Protein AF-A0A960KHI8-F1 (afdb_monomer_lite)

Radius of gyration: 26.69 Å; chains: 1; bounding box: 52×34×98 Å

Structure (mmCIF, N/CA/C/O backbone):
data_AF-A0A960KHI8-F1
#
_entry.id   AF-A0A960KHI8-F1
#
loop_
_atom_site.group_PDB
_atom_site.id
_atom_site.type_symbol
_atom_site.label_atom_id
_atom_site.label_alt_id
_atom_site.label_comp_id
_atom_site.label_asym_id
_atom_site.label_entity_id
_atom_site.label_seq_id
_atom_site.pdbx_PDB_ins_code
_atom_site.Cartn_x
_atom_site.Cartn_y
_atom_site.Cartn_z
_atom_site.occupancy
_atom_site.B_iso_or_equiv
_atom_site.auth_seq_id
_atom_site.auth_comp_id
_atom_site.auth_asym_id
_atom_site.auth_atom_id
_atom_site.pdbx_PDB_model_num
ATOM 1 N N . MET A 1 1 ? -11.309 -10.510 69.071 1.00 55.81 1 MET A N 1
ATOM 2 C CA . MET A 1 1 ? -11.684 -10.832 67.679 1.00 55.81 1 MET A CA 1
ATOM 3 C C . MET A 1 1 ? -10.455 -10.570 66.827 1.00 55.81 1 MET A C 1
ATOM 5 O O . MET A 1 1 ? -10.083 -9.417 66.683 1.00 55.81 1 MET A O 1
ATOM 9 N N . SER A 1 2 ? -9.741 -11.617 66.411 1.00 63.81 2 SER A N 1
ATOM 10 C CA . SER A 1 2 ? -8.528 -11.491 65.595 1.00 63.81 2 SER A CA 1
ATOM 11 C C . SER A 1 2 ? -8.919 -11.299 64.133 1.00 63.81 2 SER A C 1
ATOM 13 O O . SER A 1 2 ? -9.555 -12.171 63.542 1.00 63.81 2 SER A O 1
ATOM 15 N N . GLU A 1 3 ? -8.567 -10.147 63.580 1.00 63.81 3 GLU A N 1
ATOM 16 C CA . GLU A 1 3 ? -8.754 -9.793 62.176 1.00 63.81 3 GLU A CA 1
ATOM 17 C C . GLU A 1 3 ? -7.937 -10.761 61.302 1.00 63.81 3 GLU A C 1
ATOM 19 O O . GLU A 1 3 ? -6.723 -10.900 61.465 1.00 63.81 3 GLU A O 1
ATOM 24 N N . ASN A 1 4 ? -8.611 -11.524 60.439 1.00 71.06 4 ASN A N 1
ATOM 25 C CA . ASN A 1 4 ? -7.978 -12.576 59.647 1.00 71.06 4 ASN A CA 1
ATOM 26 C C . ASN A 1 4 ? -7.216 -11.958 58.459 1.00 71.06 4 ASN A C 1
ATOM 28 O O . ASN A 1 4 ? -7.787 -11.728 57.390 1.00 71.06 4 ASN A O 1
ATOM 32 N N . TYR A 1 5 ? -5.923 -11.690 58.669 1.00 66.44 5 TYR A N 1
ATOM 33 C CA . TYR A 1 5 ? -4.997 -11.039 57.725 1.00 66.44 5 TYR A CA 1
ATOM 34 C C . TYR A 1 5 ? -4.786 -11.810 56.405 1.00 66.44 5 TYR A C 1
ATOM 36 O O . TYR A 1 5 ? -4.273 -11.257 55.439 1.00 66.44 5 TYR A O 1
ATOM 44 N N . TYR A 1 6 ? -5.201 -13.080 56.344 1.00 70.69 6 TYR A N 1
ATOM 45 C CA . TYR A 1 6 ? -5.096 -13.935 55.155 1.00 70.69 6 TYR A CA 1
ATOM 46 C C . TYR A 1 6 ? -6.385 -14.026 54.334 1.00 70.69 6 TYR A C 1
ATOM 48 O O . TYR A 1 6 ? -6.498 -14.885 53.460 1.00 70.69 6 TYR A O 1
ATOM 56 N N . SER A 1 7 ? -7.368 -13.159 54.587 1.00 67.38 7 SER A N 1
ATOM 57 C CA . SER A 1 7 ? -8.543 -13.076 53.718 1.00 67.38 7 SER A CA 1
ATOM 58 C C . SER A 1 7 ? -8.070 -12.673 52.313 1.00 67.38 7 SER A C 1
ATOM 60 O O . SER A 1 7 ? -7.488 -11.592 52.182 1.00 67.38 7 SER A O 1
ATOM 62 N N . PRO A 1 8 ? -8.252 -13.509 51.267 1.00 71.44 8 PRO A N 1
ATOM 63 C CA . PRO A 1 8 ? -7.858 -13.125 49.920 1.00 71.44 8 PRO A CA 1
ATOM 64 C C . PRO A 1 8 ? -8.534 -11.793 49.584 1.00 71.44 8 PRO A C 1
ATOM 66 O O . PRO A 1 8 ? -9.701 -11.616 49.954 1.00 71.44 8 PRO A O 1
ATOM 69 N N . PRO A 1 9 ? -7.823 -10.840 48.947 1.00 70.31 9 PRO A N 1
ATOM 70 C CA . PRO A 1 9 ? -8.406 -9.550 48.611 1.00 7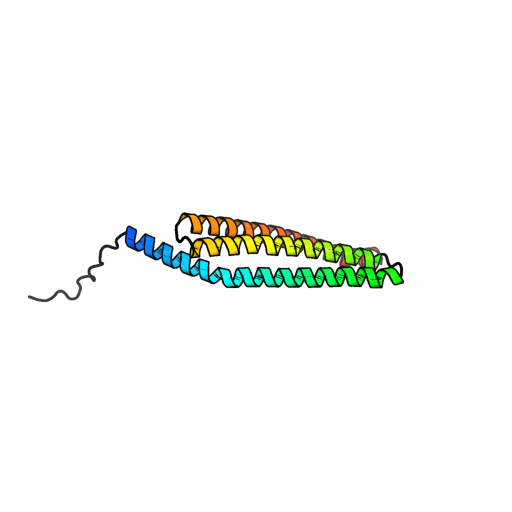0.31 9 PRO A CA 1
ATOM 71 C C . PRO A 1 9 ? -9.713 -9.823 47.880 1.00 70.31 9 PRO A C 1
ATOM 73 O O . PRO A 1 9 ? -9.709 -10.562 46.895 1.00 70.31 9 PRO A O 1
ATOM 76 N N . ALA A 1 10 ? -10.823 -9.301 48.410 1.00 67.00 10 ALA A N 1
ATOM 77 C CA . ALA A 1 10 ? -12.141 -9.493 47.828 1.00 67.00 10 ALA A CA 1
ATOM 78 C C . ALA A 1 10 ? -12.079 -9.006 46.377 1.00 67.00 10 ALA A C 1
ATOM 80 O O . ALA A 1 10 ? -12.073 -7.800 46.112 1.00 67.00 10 ALA A O 1
ATOM 81 N N . SER A 1 11 ? -11.941 -9.941 45.436 1.00 69.75 11 SER A N 1
ATOM 82 C CA . SER A 1 11 ? -11.906 -9.619 44.024 1.00 69.75 11 SER A CA 1
ATOM 83 C C . SER A 1 11 ? -13.286 -9.079 43.698 1.00 69.75 11 SER A C 1
ATOM 85 O O . SER A 1 11 ? -14.294 -9.777 43.805 1.00 69.75 11 SER A O 1
ATOM 87 N N . LYS A 1 12 ? -13.352 -7.783 43.378 1.00 68.31 12 LYS A N 1
ATOM 88 C CA . LYS A 1 12 ? -14.589 -7.196 42.872 1.00 68.31 12 LYS A CA 1
ATOM 89 C C . LYS A 1 12 ? -15.022 -8.055 41.679 1.00 68.31 12 LYS A C 1
ATOM 91 O O . LYS A 1 12 ? -14.184 -8.276 40.799 1.00 68.31 12 LYS A O 1
ATOM 96 N N . PRO A 1 13 ? -16.263 -8.569 41.644 1.00 69.38 13 PRO A N 1
ATOM 97 C CA . PRO A 1 13 ? -16.743 -9.292 40.479 1.00 69.38 13 PRO A CA 1
ATOM 98 C C . PRO A 1 13 ? -16.609 -8.357 39.278 1.00 69.38 13 PRO A C 1
ATOM 100 O O . PRO A 1 13 ? -17.215 -7.287 39.241 1.00 69.38 13 PRO A O 1
ATOM 103 N N . VAL A 1 14 ? -15.735 -8.720 38.341 1.00 72.50 14 VAL A N 1
ATOM 104 C CA . VAL A 1 14 ? -15.526 -7.953 37.115 1.00 72.50 14 VAL A CA 1
ATOM 105 C C . VAL A 1 14 ? -16.813 -8.058 36.317 1.00 72.50 14 VAL A C 1
ATOM 107 O O . VAL A 1 14 ? -17.203 -9.159 35.929 1.00 72.50 14 VAL A O 1
ATOM 110 N N . ASN A 1 15 ? -17.480 -6.930 36.081 1.00 80.94 15 ASN A N 1
ATOM 111 C CA . ASN A 1 15 ? -18.625 -6.905 35.190 1.00 80.94 15 ASN A CA 1
ATOM 112 C C . ASN A 1 15 ? -18.129 -7.229 33.764 1.00 80.94 15 ASN A C 1
ATOM 114 O O . ASN A 1 15 ? -17.335 -6.457 33.212 1.00 80.94 15 ASN A O 1
ATOM 118 N N . PRO A 1 16 ? -18.570 -8.341 33.141 1.00 77.81 16 PRO A N 1
ATOM 119 C CA . PRO A 1 16 ? -18.108 -8.735 31.809 1.00 77.81 16 PRO A CA 1
ATOM 120 C C . PRO A 1 16 ? -18.337 -7.652 30.746 1.00 77.81 16 PRO A C 1
ATOM 122 O O . PRO A 1 16 ? -17.561 -7.535 29.799 1.00 77.81 16 PRO A O 1
ATOM 125 N N . GLN A 1 17 ? -19.381 -6.837 30.915 1.00 80.56 17 GLN A N 1
ATOM 126 C CA . GLN A 1 17 ? -19.731 -5.762 29.988 1.00 80.56 17 GLN A CA 1
ATOM 127 C C . GLN A 1 17 ? -18.738 -4.598 30.087 1.00 80.56 17 GLN A C 1
ATOM 129 O O . GLN A 1 17 ? -18.230 -4.142 29.062 1.00 80.56 17 GLN A O 1
ATOM 134 N N . GLU A 1 18 ? -18.380 -4.174 31.301 1.00 78.25 18 GLU A N 1
ATOM 135 C CA . GLU A 1 18 ? -17.381 -3.118 31.520 1.00 78.25 18 GLU A CA 1
ATOM 136 C C . GLU A 1 18 ? -16.002 -3.541 31.007 1.00 78.25 18 GLU A C 1
ATOM 138 O O . GLU A 1 18 ? -15.337 -2.775 30.308 1.00 78.25 18 GLU A O 1
ATOM 143 N N . PHE A 1 19 ? -15.615 -4.795 31.264 1.00 80.31 19 PHE A N 1
ATOM 144 C CA . PHE A 1 19 ? -14.376 -5.365 30.738 1.00 80.31 19 PHE A CA 1
ATOM 145 C C . PHE A 1 19 ? -14.355 -5.368 29.203 1.00 80.31 19 PHE A C 1
ATOM 147 O O . PHE A 1 19 ? -13.364 -4.961 28.594 1.00 80.31 19 PHE A O 1
ATOM 154 N N . SER A 1 20 ? -15.460 -5.771 28.564 1.00 83.31 20 SER A N 1
ATOM 155 C CA . SER A 1 20 ? -15.562 -5.796 27.101 1.00 83.31 20 SER A CA 1
ATOM 156 C C . SER A 1 20 ? -15.457 -4.401 26.478 1.00 83.31 20 SER A C 1
ATOM 158 O O . SER A 1 20 ? -14.758 -4.224 25.480 1.00 83.31 20 SER A O 1
ATOM 160 N N . GLN A 1 21 ? -16.070 -3.389 27.097 1.00 84.69 21 GLN A N 1
ATOM 161 C CA . GLN A 1 21 ? -16.023 -2.017 26.603 1.00 84.69 21 GLN A CA 1
ATOM 162 C C . GLN A 1 21 ? -14.632 -1.401 26.784 1.00 84.69 21 GLN A C 1
ATOM 164 O O . GLN A 1 21 ? -14.129 -0.724 25.886 1.00 84.69 21 GLN A O 1
ATOM 169 N N . GLN A 1 22 ? -13.981 -1.666 27.919 1.00 87.38 22 GLN A N 1
ATOM 170 C CA . GLN A 1 22 ? -12.613 -1.223 28.161 1.00 87.38 22 GLN A CA 1
ATOM 171 C C . GLN A 1 22 ? -11.643 -1.854 27.154 1.00 87.38 22 GLN A C 1
ATOM 173 O O . GLN A 1 22 ? -10.846 -1.136 26.553 1.00 87.38 22 GLN A O 1
ATOM 178 N N . ALA A 1 23 ? -11.760 -3.162 26.900 1.00 86.88 23 ALA A N 1
ATOM 179 C CA . ALA A 1 23 ? -10.952 -3.855 25.900 1.00 86.88 23 ALA A CA 1
ATOM 180 C C . ALA A 1 23 ? -11.152 -3.275 24.489 1.00 86.88 23 ALA A C 1
ATOM 182 O O . ALA A 1 23 ? -10.172 -3.019 23.790 1.00 86.88 23 ALA A O 1
ATOM 183 N N . LEU A 1 24 ? -12.401 -3.003 24.089 1.00 88.38 24 LEU A N 1
ATOM 184 C CA . LEU A 1 24 ? -12.714 -2.365 22.805 1.00 88.38 24 LEU A CA 1
ATOM 185 C C . LEU A 1 24 ? -12.072 -0.980 22.681 1.00 88.38 24 LEU A C 1
ATOM 187 O O . LEU A 1 24 ? -11.473 -0.676 21.650 1.00 88.38 24 LEU A O 1
ATOM 191 N N . ASN A 1 25 ? -12.143 -0.163 23.732 1.00 88.88 25 ASN A N 1
ATOM 192 C CA . ASN A 1 25 ? -11.546 1.171 23.744 1.00 88.88 25 ASN A CA 1
ATOM 193 C C . ASN A 1 25 ? -10.013 1.108 23.649 1.00 88.88 25 ASN A C 1
ATOM 195 O O . ASN A 1 25 ? -9.408 1.878 22.905 1.00 88.88 25 ASN A O 1
ATOM 199 N N . THR A 1 26 ? -9.378 0.167 24.353 1.00 91.44 26 THR A N 1
ATOM 200 C CA . THR A 1 26 ? -7.926 -0.050 24.273 1.00 91.44 26 THR A CA 1
ATOM 201 C C . THR A 1 26 ? -7.503 -0.517 22.880 1.00 91.44 26 THR A C 1
ATOM 203 O O . THR A 1 26 ? -6.543 0.009 22.317 1.00 91.44 26 THR A O 1
ATOM 206 N N . MET A 1 27 ? -8.232 -1.465 22.283 1.00 91.19 27 MET A N 1
ATOM 207 C CA . MET A 1 27 ? -7.973 -1.917 20.913 1.00 91.19 27 MET A CA 1
ATOM 208 C C . MET A 1 27 ? -8.133 -0.775 19.908 1.00 91.19 27 MET A C 1
ATOM 210 O O . MET A 1 27 ? -7.277 -0.604 19.039 1.00 91.19 27 MET A O 1
ATOM 214 N N . ALA A 1 28 ? -9.188 0.031 20.049 1.00 92.12 28 ALA A N 1
ATOM 215 C CA . ALA A 1 28 ? -9.405 1.202 19.213 1.00 92.12 28 ALA A CA 1
ATOM 216 C C . ALA A 1 28 ? -8.231 2.186 19.322 1.00 92.12 28 ALA A C 1
ATOM 218 O O . ALA A 1 28 ? -7.687 2.573 18.289 1.00 92.12 28 ALA A O 1
ATOM 219 N N . ASP A 1 29 ? -7.764 2.520 20.533 1.00 93.12 29 ASP A N 1
ATOM 220 C CA . ASP A 1 29 ? -6.614 3.420 20.715 1.00 93.12 29 ASP A CA 1
ATOM 221 C C . ASP A 1 29 ? -5.367 2.898 19.982 1.00 93.12 29 ASP A C 1
ATOM 223 O O . ASP A 1 29 ? -4.763 3.618 19.181 1.00 93.12 29 ASP A O 1
ATOM 227 N N . HIS A 1 30 ? -5.033 1.612 20.139 1.00 92.94 30 HIS A N 1
ATOM 228 C CA . HIS A 1 30 ? -3.907 1.010 19.420 1.00 92.94 30 HIS A CA 1
ATOM 229 C C . HIS A 1 30 ? -4.056 1.102 17.899 1.00 92.94 30 HIS A C 1
ATOM 231 O O . HIS A 1 30 ? -3.108 1.497 17.217 1.00 92.94 30 HIS A O 1
ATOM 237 N N . VAL A 1 31 ? -5.239 0.799 17.358 1.00 94.06 31 VAL A N 1
ATOM 238 C CA . VAL A 1 31 ? -5.502 0.902 15.916 1.00 94.06 31 VAL A CA 1
ATOM 239 C C . VAL A 1 31 ? -5.346 2.343 15.434 1.00 94.06 31 VAL A C 1
ATOM 241 O O . VAL A 1 31 ? -4.672 2.581 14.429 1.00 94.06 31 VAL A O 1
ATOM 244 N N . THR A 1 32 ? -5.878 3.328 16.157 1.00 91.50 32 THR A N 1
ATOM 245 C CA . THR A 1 32 ? -5.778 4.732 15.729 1.00 91.50 32 THR A CA 1
ATOM 246 C C . THR A 1 32 ? -4.336 5.238 15.680 1.00 91.50 32 THR A C 1
ATOM 248 O O . THR A 1 32 ? -3.989 5.988 14.764 1.00 91.50 32 THR A O 1
ATOM 251 N N . ARG A 1 33 ? -3.460 4.774 16.583 1.00 93.25 33 ARG A N 1
ATOM 252 C CA . ARG A 1 33 ? -2.026 5.113 16.565 1.00 93.25 33 ARG A CA 1
ATOM 253 C C . ARG A 1 33 ? -1.299 4.553 15.341 1.00 93.25 33 ARG A C 1
ATOM 255 O O . ARG A 1 33 ? -0.359 5.182 14.856 1.00 93.25 33 ARG A O 1
ATOM 262 N N . THR A 1 34 ? -1.748 3.423 14.788 1.00 94.31 34 THR A N 1
ATOM 263 C CA . THR A 1 34 ? -1.152 2.864 13.557 1.00 94.31 34 THR A CA 1
ATOM 264 C C . THR A 1 34 ? -1.461 3.693 12.312 1.00 94.31 34 THR A C 1
ATOM 266 O O . THR A 1 34 ? -0.691 3.667 11.352 1.00 94.31 34 THR A O 1
ATOM 269 N N . ARG A 1 35 ? -2.534 4.496 12.320 1.00 93.38 35 ARG A N 1
ATOM 270 C CA . ARG A 1 35 ? -2.951 5.296 11.159 1.00 93.38 35 ARG A CA 1
ATOM 271 C C . ARG A 1 35 ? -1.864 6.256 10.681 1.00 93.38 35 ARG A C 1
ATOM 273 O O . ARG A 1 35 ? -1.665 6.378 9.475 1.00 93.38 35 ARG A O 1
ATOM 280 N N . GLY A 1 36 ? -1.171 6.928 11.604 1.00 93.94 36 GLY A N 1
ATOM 281 C CA . GLY A 1 36 ? -0.099 7.868 11.258 1.00 93.94 36 GLY A CA 1
ATOM 282 C C . GLY A 1 36 ? 1.023 7.188 10.471 1.00 93.94 36 GLY A C 1
ATOM 283 O O . GLY A 1 36 ? 1.436 7.685 9.427 1.00 93.94 36 GLY A O 1
ATOM 284 N N . TRP A 1 37 ? 1.429 5.996 10.915 1.00 95.88 37 TRP A N 1
ATOM 285 C CA . TRP A 1 37 ? 2.420 5.169 10.227 1.00 95.88 37 TRP A CA 1
ATOM 286 C C . TRP A 1 37 ? 1.942 4.684 8.860 1.00 95.88 37 TRP A C 1
ATOM 288 O O . TRP A 1 37 ? 2.681 4.771 7.884 1.00 95.88 37 TRP A O 1
ATOM 298 N N . LEU A 1 38 ? 0.696 4.219 8.759 1.00 95.38 38 LEU A N 1
ATOM 299 C CA . LEU A 1 38 ? 0.139 3.774 7.481 1.00 95.38 38 LEU A CA 1
ATOM 300 C C . LEU A 1 38 ? 0.095 4.923 6.462 1.00 95.38 38 LEU A C 1
ATOM 302 O O . LEU A 1 38 ? 0.495 4.738 5.317 1.00 95.38 38 LEU A O 1
ATOM 306 N N . LEU A 1 39 ? -0.326 6.123 6.875 1.00 96.44 39 LEU A N 1
ATOM 307 C CA . LEU A 1 39 ? -0.333 7.303 6.004 1.00 96.44 39 LEU A CA 1
ATOM 308 C C . LEU A 1 39 ? 1.077 7.737 5.598 1.00 96.44 39 LEU A C 1
ATOM 310 O O . LEU A 1 39 ? 1.283 8.092 4.439 1.00 96.44 39 LEU A O 1
ATOM 314 N N . PHE A 1 40 ? 2.046 7.663 6.512 1.00 96.88 40 PHE A N 1
ATOM 315 C CA . PHE A 1 40 ? 3.448 7.909 6.185 1.00 96.88 40 PHE A CA 1
ATOM 316 C C . PHE A 1 40 ? 3.925 6.992 5.048 1.00 96.88 40 PHE A C 1
ATOM 318 O O . PHE A 1 40 ? 4.483 7.481 4.067 1.00 96.88 40 PHE A O 1
ATOM 325 N N . PHE A 1 41 ? 3.624 5.690 5.113 1.00 95.12 41 PHE A N 1
ATOM 326 C CA . PHE A 1 41 ? 3.965 4.764 4.031 1.00 95.12 41 PHE A CA 1
ATOM 327 C C . PHE A 1 41 ? 3.259 5.104 2.718 1.00 95.12 41 PHE A C 1
ATOM 329 O O . PHE A 1 41 ? 3.897 5.063 1.671 1.00 95.12 41 PHE A O 1
ATOM 336 N N . VAL A 1 42 ? 1.979 5.490 2.746 1.00 96.75 42 VAL A N 1
ATOM 337 C CA . VAL A 1 42 ? 1.257 5.922 1.533 1.00 96.75 42 VAL A CA 1
ATOM 338 C C . VAL A 1 42 ? 1.964 7.101 0.863 1.00 96.75 42 VAL A C 1
ATOM 340 O O . VAL A 1 42 ? 2.182 7.074 -0.347 1.00 96.75 42 VAL A O 1
ATOM 343 N N . VAL A 1 43 ? 2.361 8.113 1.640 1.00 97.50 43 VAL A N 1
ATOM 344 C CA . VAL A 1 43 ? 3.090 9.283 1.123 1.00 97.50 43 VAL A CA 1
ATOM 345 C C . VAL A 1 43 ? 4.457 8.875 0.576 1.00 97.50 43 VAL A C 1
ATOM 347 O O . VAL A 1 43 ? 4.830 9.300 -0.516 1.00 97.50 43 VAL A O 1
ATOM 350 N N . MET A 1 44 ? 5.178 8.008 1.288 1.00 96.94 44 MET A N 1
ATOM 351 C CA . MET A 1 44 ? 6.472 7.487 0.849 1.00 96.94 44 MET A CA 1
ATOM 352 C C . MET A 1 44 ? 6.361 6.744 -0.493 1.00 96.94 44 MET A C 1
ATOM 354 O O . MET A 1 44 ? 7.141 7.015 -1.404 1.00 96.94 44 MET A O 1
ATOM 358 N N . PHE A 1 45 ? 5.370 5.860 -0.656 1.00 94.50 45 PHE A N 1
ATOM 359 C CA . PHE A 1 45 ? 5.114 5.182 -1.931 1.00 94.50 45 PHE A CA 1
ATOM 360 C C . PHE A 1 45 ? 4.720 6.168 -3.034 1.00 94.50 45 PHE A C 1
ATOM 362 O O . PHE A 1 45 ? 5.201 6.036 -4.155 1.00 94.50 45 PHE A O 1
ATOM 369 N N . GLY A 1 46 ? 3.918 7.190 -2.723 1.00 96.06 46 GLY A N 1
ATOM 370 C CA . GLY A 1 46 ? 3.592 8.269 -3.660 1.00 96.06 46 GLY A CA 1
ATOM 371 C C . GLY A 1 46 ? 4.833 9.003 -4.178 1.00 96.06 46 GLY A C 1
ATOM 372 O O . GLY A 1 46 ? 4.967 9.223 -5.382 1.00 96.06 46 GLY A O 1
ATOM 373 N N . LEU A 1 47 ? 5.777 9.317 -3.288 1.00 97.25 47 LEU A N 1
ATOM 374 C CA . LEU A 1 47 ? 7.046 9.945 -3.655 1.00 97.25 47 LEU A CA 1
ATOM 375 C C . LEU A 1 47 ? 7.908 9.015 -4.519 1.00 97.25 47 LEU A C 1
ATOM 377 O O . LEU A 1 47 ? 8.479 9.460 -5.512 1.00 97.25 47 LEU A O 1
ATOM 381 N N . MET A 1 48 ? 7.956 7.721 -4.197 1.00 95.75 48 MET A N 1
ATOM 382 C CA . MET A 1 48 ? 8.665 6.734 -5.019 1.00 95.75 48 MET A CA 1
ATOM 383 C C . MET A 1 48 ? 8.064 6.624 -6.421 1.00 95.75 48 MET A C 1
ATOM 385 O O . MET A 1 48 ? 8.808 6.616 -7.395 1.00 95.75 48 MET A O 1
ATOM 389 N N . ILE A 1 49 ? 6.735 6.610 -6.552 1.00 97.06 49 ILE A N 1
ATOM 390 C CA . ILE A 1 49 ? 6.060 6.621 -7.859 1.00 97.06 49 ILE A CA 1
ATOM 391 C C . ILE A 1 49 ? 6.467 7.861 -8.655 1.00 97.06 49 ILE A C 1
ATOM 393 O O . ILE A 1 49 ? 6.846 7.734 -9.816 1.00 97.06 49 ILE A O 1
ATOM 397 N N . LEU A 1 50 ? 6.447 9.044 -8.032 1.00 97.56 50 LEU A N 1
ATOM 398 C CA . LEU A 1 50 ? 6.852 10.287 -8.689 1.00 97.56 50 LEU A CA 1
ATOM 399 C C . LEU A 1 50 ? 8.295 10.212 -9.207 1.00 97.56 50 LEU A C 1
ATOM 401 O O . LEU A 1 50 ? 8.545 10.547 -10.363 1.00 97.56 50 LEU A O 1
ATOM 405 N N . LEU A 1 51 ? 9.231 9.725 -8.387 1.00 96.69 51 LEU A N 1
ATOM 406 C CA . LEU A 1 51 ? 10.627 9.545 -8.797 1.00 96.69 51 LEU A CA 1
ATOM 407 C C . LEU A 1 51 ? 10.767 8.552 -9.958 1.00 96.69 51 LEU A C 1
ATOM 409 O O . LEU A 1 51 ? 11.516 8.818 -10.896 1.00 96.69 51 LEU A O 1
ATOM 413 N N . MET A 1 52 ? 10.028 7.439 -9.933 1.00 95.56 52 MET A N 1
ATOM 414 C CA . MET A 1 52 ? 10.048 6.435 -11.005 1.00 95.56 52 MET A CA 1
ATOM 415 C C . MET A 1 52 ? 9.488 6.994 -12.319 1.00 95.56 52 MET A C 1
ATOM 417 O O . MET A 1 52 ? 10.030 6.707 -13.383 1.00 95.56 52 MET A O 1
ATOM 421 N N . LEU A 1 53 ? 8.450 7.835 -12.259 1.00 96.44 53 LEU A N 1
ATOM 422 C CA . LEU A 1 53 ? 7.907 8.518 -13.436 1.00 96.44 53 LEU A CA 1
ATOM 423 C C . LEU A 1 53 ? 8.912 9.515 -14.024 1.00 96.44 53 LEU A C 1
ATOM 425 O O . LEU A 1 53 ? 9.125 9.520 -15.234 1.00 96.44 53 LEU A O 1
ATOM 429 N N . VAL A 1 54 ? 9.567 10.319 -13.181 1.00 96.81 54 VAL A N 1
ATOM 430 C CA . VAL A 1 54 ? 10.619 11.248 -13.627 1.00 96.81 54 VAL A CA 1
ATOM 431 C C . VAL A 1 54 ? 11.787 10.484 -14.254 1.00 96.81 54 VAL A C 1
ATOM 433 O O . VAL A 1 54 ? 12.257 10.869 -15.322 1.00 96.81 54 VAL A O 1
ATOM 436 N N . ALA A 1 55 ? 12.218 9.377 -13.644 1.00 93.69 55 ALA A N 1
ATOM 437 C CA . ALA A 1 55 ? 13.266 8.522 -14.194 1.00 93.69 55 ALA A CA 1
ATOM 438 C C . ALA A 1 55 ? 12.864 7.912 -15.547 1.00 93.69 55 ALA A C 1
ATOM 440 O O . ALA A 1 55 ? 13.656 7.947 -16.486 1.00 93.69 55 ALA A O 1
ATOM 441 N N . ALA A 1 56 ? 11.631 7.412 -15.679 1.00 93.94 56 ALA A N 1
ATOM 442 C CA . ALA A 1 56 ? 11.122 6.871 -16.938 1.00 93.94 56 ALA A CA 1
ATOM 443 C C . ALA A 1 56 ? 11.114 7.931 -18.049 1.00 93.94 56 ALA A C 1
ATOM 445 O O . ALA A 1 56 ? 11.604 7.675 -19.147 1.00 93.94 56 ALA A O 1
ATOM 446 N N . VAL A 1 57 ? 10.621 9.140 -17.757 1.00 93.81 57 VAL A N 1
ATOM 447 C CA . VAL A 1 57 ? 10.632 10.261 -18.710 1.00 93.81 57 VAL A CA 1
ATOM 448 C C . VAL A 1 57 ? 12.064 10.656 -19.072 1.00 93.81 57 VAL A C 1
ATOM 450 O O . VAL A 1 57 ? 12.365 10.818 -20.252 1.00 93.81 57 VAL A O 1
ATOM 453 N N . GLY A 1 58 ? 12.964 10.748 -18.091 1.00 91.38 58 GLY A N 1
ATOM 454 C CA . GLY A 1 58 ? 14.379 11.035 -18.327 1.00 91.38 58 GLY A CA 1
ATOM 455 C C . GLY A 1 58 ? 15.034 10.014 -19.259 1.00 91.38 58 GLY A C 1
ATOM 456 O O . GLY A 1 58 ? 15.702 10.400 -20.215 1.00 91.38 58 GLY A O 1
ATOM 457 N N . MET A 1 59 ? 14.777 8.721 -19.045 1.00 90.62 59 MET A N 1
ATOM 458 C CA . MET A 1 59 ? 15.286 7.645 -19.905 1.00 90.62 59 MET A CA 1
ATOM 459 C C . MET A 1 59 ? 14.717 7.702 -21.325 1.00 90.62 59 MET A C 1
ATOM 461 O O . MET A 1 59 ? 15.444 7.419 -22.273 1.00 90.62 59 MET A O 1
ATOM 465 N N . LEU A 1 60 ? 13.452 8.100 -21.497 1.00 88.81 60 LEU A N 1
ATOM 466 C CA . LEU A 1 60 ? 12.862 8.286 -22.825 1.00 88.81 60 LEU A CA 1
ATOM 467 C C . LEU A 1 60 ? 13.475 9.481 -23.562 1.00 88.81 60 LEU A C 1
ATOM 469 O O . LEU A 1 60 ? 13.786 9.365 -24.743 1.00 88.81 60 LEU A O 1
ATOM 473 N N . VAL A 1 61 ? 13.679 10.609 -22.877 1.00 89.00 61 VAL A N 1
ATOM 474 C CA . VAL A 1 61 ? 14.251 11.823 -23.482 1.00 89.00 61 VAL A CA 1
ATOM 475 C C . VAL A 1 61 ? 15.718 11.615 -23.855 1.00 89.00 61 VAL A C 1
ATOM 477 O O . VAL A 1 61 ? 16.115 11.951 -24.967 1.00 89.00 61 VAL A O 1
ATOM 480 N N . VAL A 1 62 ? 16.516 11.028 -22.959 1.00 84.94 62 VAL A N 1
ATOM 481 C CA . VAL A 1 62 ? 17.934 10.737 -23.226 1.00 84.94 62 VAL A CA 1
ATOM 482 C C . VAL A 1 62 ? 18.074 9.609 -24.252 1.00 84.94 62 VAL A C 1
ATOM 484 O O . VAL A 1 62 ? 18.849 9.724 -25.197 1.00 84.9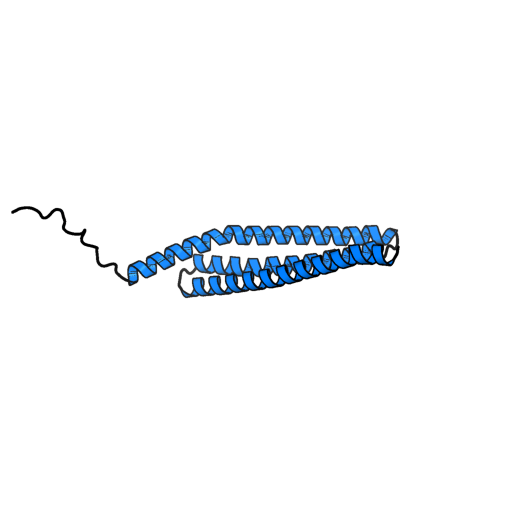4 62 VAL A O 1
ATOM 487 N N . GLY A 1 63 ? 17.286 8.538 -24.125 1.00 77.56 63 GLY A N 1
ATOM 488 C CA . GLY A 1 63 ? 17.338 7.385 -25.028 1.00 77.56 63 GLY A CA 1
ATOM 489 C C . GLY A 1 63 ? 16.888 7.685 -26.461 1.00 77.56 63 GLY A C 1
ATOM 490 O O . GLY A 1 63 ? 17.357 7.020 -27.385 1.00 77.56 63 GLY A O 1
ATOM 491 N N . ALA A 1 64 ? 16.038 8.700 -26.661 1.00 71.81 64 ALA A N 1
ATOM 492 C CA . ALA A 1 64 ? 15.624 9.159 -27.987 1.00 71.81 64 ALA A CA 1
ATOM 493 C C . ALA A 1 64 ? 16.776 9.770 -28.806 1.00 71.81 64 ALA A C 1
ATOM 495 O O . ALA A 1 64 ? 16.708 9.753 -30.032 1.00 71.81 64 ALA A O 1
ATOM 496 N N . GLY A 1 65 ? 17.833 10.275 -28.158 1.00 73.44 65 GLY A N 1
ATOM 497 C CA . GLY A 1 65 ? 19.013 10.812 -28.846 1.00 73.44 65 GLY A CA 1
ATOM 498 C C . GLY A 1 65 ? 19.883 9.734 -29.500 1.00 73.44 65 GLY A C 1
ATOM 499 O O . GLY A 1 65 ? 20.399 9.946 -30.594 1.00 73.44 65 GLY A O 1
ATOM 500 N N . ASP A 1 66 ? 19.974 8.559 -28.872 1.00 74.44 66 ASP A N 1
ATOM 501 C CA . ASP A 1 66 ? 20.916 7.498 -29.262 1.00 74.44 66 ASP A CA 1
ATOM 502 C C . ASP A 1 66 ? 20.245 6.279 -29.930 1.00 74.44 66 ASP A C 1
ATOM 504 O O . ASP A 1 66 ? 20.916 5.290 -30.222 1.00 74.44 66 ASP A O 1
ATOM 508 N N . ASN A 1 67 ? 18.921 6.301 -30.156 1.00 69.88 67 ASN A N 1
ATOM 509 C CA . ASN A 1 67 ? 18.130 5.147 -30.632 1.00 69.88 67 ASN A CA 1
ATOM 510 C C . ASN A 1 67 ? 18.388 3.851 -29.833 1.00 69.88 67 ASN A C 1
ATOM 512 O O . ASN A 1 67 ? 18.287 2.739 -30.361 1.00 69.88 67 ASN A O 1
ATOM 516 N N . SER A 1 68 ? 18.736 3.968 -28.547 1.00 77.38 68 SER A N 1
ATOM 517 C CA . SER A 1 68 ? 19.074 2.791 -27.753 1.00 77.38 68 SER A CA 1
ATOM 518 C C . SER A 1 68 ? 17.797 2.067 -27.316 1.00 77.38 68 SER A C 1
ATOM 520 O O . SER A 1 68 ? 16.983 2.579 -26.543 1.00 77.38 68 SER A O 1
ATOM 522 N N . LEU A 1 69 ? 17.632 0.820 -27.773 1.00 82.88 69 LEU A N 1
ATOM 523 C CA . LEU A 1 69 ? 16.578 -0.082 -27.283 1.00 82.88 69 LEU A CA 1
ATOM 524 C C . LEU A 1 69 ? 16.654 -0.271 -25.759 1.00 82.88 69 LEU A C 1
ATOM 526 O O . LEU A 1 69 ? 15.646 -0.532 -25.106 1.00 82.88 69 LEU A O 1
ATOM 530 N N . PHE A 1 70 ? 17.846 -0.088 -25.189 1.00 82.19 70 PHE A N 1
ATOM 531 C CA . PHE A 1 70 ? 18.088 -0.143 -23.757 1.00 82.19 70 PHE A CA 1
ATOM 532 C C . PHE A 1 70 ? 17.340 0.958 -22.986 1.00 82.19 70 PHE A C 1
ATOM 534 O O . PHE A 1 70 ? 16.663 0.651 -22.006 1.00 82.19 70 PHE A O 1
ATOM 541 N N . GLY A 1 71 ? 17.398 2.217 -23.438 1.00 85.19 71 GLY A N 1
ATOM 542 C CA . GLY A 1 71 ? 16.721 3.335 -22.768 1.00 85.19 71 GLY A CA 1
ATOM 543 C C . GLY A 1 71 ? 15.198 3.182 -22.767 1.00 85.19 71 GLY A C 1
ATOM 544 O O . GLY A 1 71 ? 14.554 3.322 -21.725 1.00 85.19 71 GLY A O 1
ATOM 545 N N . ALA A 1 72 ? 14.629 2.795 -23.913 1.00 87.31 72 ALA A N 1
ATOM 546 C CA . ALA A 1 72 ? 13.199 2.513 -24.032 1.00 87.31 72 ALA A CA 1
ATOM 547 C C . ALA A 1 72 ? 12.775 1.315 -23.162 1.00 87.31 72 ALA A C 1
ATOM 549 O O . ALA A 1 72 ? 11.772 1.392 -22.450 1.00 87.31 72 ALA A O 1
ATOM 550 N N . GLY A 1 73 ? 13.561 0.232 -23.163 1.00 87.56 73 GLY A N 1
ATOM 551 C CA . GLY A 1 73 ? 13.306 -0.942 -22.327 1.00 87.56 73 GLY A CA 1
ATOM 552 C C . GLY A 1 73 ? 13.315 -0.612 -20.833 1.00 87.56 73 GLY A C 1
ATOM 553 O O . GLY A 1 73 ? 12.389 -0.979 -20.110 1.00 87.56 73 GLY A O 1
ATOM 554 N N . MET A 1 74 ? 14.310 0.149 -20.371 1.00 88.25 74 MET A N 1
ATOM 555 C CA . MET A 1 74 ? 14.400 0.570 -18.972 1.00 88.25 74 MET A CA 1
ATOM 556 C C . MET A 1 74 ? 13.247 1.489 -18.565 1.00 88.25 74 MET A C 1
ATOM 558 O O . MET A 1 74 ? 12.700 1.320 -17.477 1.00 88.25 74 MET A O 1
ATOM 562 N N . ALA A 1 75 ? 12.821 2.414 -19.429 1.00 91.00 75 ALA A N 1
ATOM 563 C CA . ALA A 1 75 ? 11.665 3.264 -19.151 1.00 91.00 75 ALA A CA 1
ATOM 564 C C . ALA A 1 75 ? 10.387 2.443 -18.906 1.00 91.00 75 ALA A C 1
ATOM 566 O O . ALA A 1 75 ? 9.654 2.715 -17.954 1.00 91.00 75 ALA A O 1
ATOM 567 N N . VAL A 1 76 ? 10.151 1.392 -19.700 1.00 92.38 76 VAL A N 1
ATOM 568 C CA . VAL A 1 76 ? 9.020 0.470 -19.493 1.00 92.38 76 VAL A CA 1
ATOM 569 C C . VAL A 1 76 ? 9.125 -0.238 -18.141 1.00 92.38 76 VAL A C 1
ATOM 571 O O . VAL A 1 76 ? 8.134 -0.313 -17.414 1.00 92.38 76 VAL A O 1
ATOM 574 N N . VAL A 1 77 ? 10.317 -0.706 -17.760 1.00 91.56 77 VAL A N 1
ATOM 575 C CA . VAL A 1 77 ? 10.545 -1.326 -16.444 1.00 91.56 77 VAL A CA 1
ATOM 576 C C . VAL A 1 77 ? 10.222 -0.347 -15.312 1.00 91.56 77 VAL A C 1
ATOM 578 O O . VAL A 1 77 ? 9.491 -0.708 -14.390 1.00 91.56 77 VAL A O 1
ATOM 581 N N . TYR A 1 78 ? 10.690 0.901 -15.394 1.00 91.50 78 TYR A N 1
ATOM 582 C CA . TYR A 1 78 ? 10.382 1.936 -14.402 1.00 91.50 78 TYR A CA 1
ATOM 583 C C . TYR A 1 78 ? 8.876 2.200 -14.274 1.00 91.50 78 TYR A C 1
ATOM 585 O O . TYR A 1 78 ? 8.368 2.314 -13.156 1.00 91.50 78 TYR A O 1
ATOM 593 N N . LEU A 1 79 ? 8.141 2.231 -15.390 1.00 94.75 79 LEU A N 1
ATOM 594 C CA . LEU A 1 79 ? 6.683 2.382 -15.380 1.00 94.75 79 LEU A CA 1
ATOM 595 C C . LEU A 1 79 ? 5.981 1.188 -14.720 1.00 94.75 79 LEU A C 1
ATOM 597 O O . LEU A 1 79 ? 5.081 1.380 -13.903 1.00 94.75 79 LEU A O 1
ATOM 601 N N . LEU A 1 80 ? 6.407 -0.041 -15.019 1.00 92.31 80 LEU A N 1
ATOM 602 C CA . LEU A 1 80 ? 5.861 -1.245 -14.387 1.00 92.31 80 LEU A CA 1
ATOM 603 C C . LEU A 1 80 ? 6.101 -1.242 -12.871 1.00 92.31 80 LEU A C 1
ATOM 605 O O . LEU A 1 80 ? 5.185 -1.519 -12.096 1.00 92.31 80 LEU A O 1
ATOM 609 N N . VAL A 1 81 ? 7.306 -0.868 -12.437 1.00 91.12 81 VAL A N 1
ATOM 610 C CA . VAL A 1 81 ? 7.645 -0.732 -11.013 1.00 91.12 81 VAL A CA 1
ATOM 611 C C . VAL A 1 81 ? 6.796 0.355 -10.344 1.00 91.12 81 VAL A C 1
ATOM 613 O O . VAL A 1 81 ? 6.296 0.147 -9.237 1.00 91.12 81 VAL A O 1
ATOM 616 N N . ALA A 1 82 ? 6.560 1.483 -11.018 1.00 94.44 82 ALA A N 1
ATOM 617 C CA . ALA A 1 82 ? 5.685 2.540 -10.518 1.00 94.44 82 ALA A CA 1
ATOM 618 C C . ALA A 1 82 ? 4.241 2.046 -10.309 1.00 94.44 82 ALA A C 1
ATOM 620 O O . ALA A 1 82 ? 3.637 2.344 -9.278 1.00 94.44 82 ALA A O 1
ATOM 621 N N . VAL A 1 83 ? 3.702 1.235 -11.228 1.00 94.12 83 VAL A N 1
ATOM 622 C CA . VAL A 1 83 ? 2.372 0.616 -11.071 1.00 94.12 83 VAL A CA 1
ATOM 623 C C . VAL A 1 83 ? 2.333 -0.295 -9.846 1.00 94.12 83 VAL A C 1
ATOM 625 O O . VAL A 1 83 ? 1.400 -0.205 -9.048 1.00 94.12 83 VAL A O 1
ATOM 628 N N . VAL A 1 84 ? 3.356 -1.131 -9.650 1.00 90.69 84 VAL A N 1
ATOM 629 C CA . VAL A 1 84 ? 3.451 -2.015 -8.477 1.00 90.69 84 VAL A CA 1
ATOM 630 C C . VAL A 1 84 ? 3.462 -1.202 -7.179 1.00 90.69 84 VAL A C 1
ATOM 632 O O . VAL A 1 84 ? 2.687 -1.496 -6.267 1.00 90.69 84 VAL A O 1
ATOM 635 N N . TYR A 1 85 ? 4.265 -0.138 -7.101 1.00 91.88 85 TYR A N 1
ATOM 636 C CA . TYR A 1 85 ? 4.259 0.758 -5.941 1.00 91.88 85 TYR A CA 1
ATOM 637 C C . TYR A 1 85 ? 2.918 1.471 -5.742 1.00 91.88 85 TYR A C 1
ATOM 639 O O . TYR A 1 85 ? 2.475 1.622 -4.603 1.00 91.88 85 TYR A O 1
ATOM 647 N N . GLY A 1 86 ? 2.233 1.845 -6.825 1.00 94.31 86 GLY A N 1
ATOM 648 C CA . GLY A 1 86 ? 0.879 2.400 -6.785 1.00 94.31 86 GLY A CA 1
ATOM 649 C C . GLY A 1 86 ? -0.130 1.443 -6.161 1.00 94.31 86 GLY A C 1
ATOM 650 O O . GLY A 1 86 ? -0.894 1.838 -5.279 1.00 94.31 86 GLY A O 1
ATOM 651 N N . LEU A 1 87 ? -0.088 0.168 -6.550 1.00 93.19 87 LEU A N 1
ATOM 652 C CA . LEU A 1 87 ? -0.936 -0.871 -5.965 1.00 93.19 87 LEU A CA 1
ATOM 653 C C . LEU A 1 87 ? -0.666 -1.039 -4.464 1.00 93.19 87 LEU A C 1
ATOM 655 O O . LEU A 1 87 ? -1.612 -1.135 -3.679 1.00 93.19 87 LEU A O 1
ATOM 659 N N . PHE A 1 88 ? 0.600 -1.014 -4.042 1.00 91.50 88 PHE A N 1
ATOM 660 C CA . PHE A 1 88 ? 0.954 -1.079 -2.623 1.00 91.50 88 PHE A CA 1
ATOM 661 C C . PHE A 1 88 ? 0.462 0.128 -1.832 1.00 91.50 88 PHE A C 1
ATOM 663 O O . PHE A 1 88 ? -0.203 -0.042 -0.806 1.00 91.50 88 PHE A O 1
ATOM 670 N N . GLY A 1 89 ? 0.735 1.336 -2.327 1.00 94.56 89 GLY A N 1
ATOM 671 C CA . GLY A 1 89 ? 0.252 2.570 -1.715 1.00 94.56 89 GLY A CA 1
ATOM 672 C C . GLY A 1 89 ? -1.270 2.563 -1.571 1.00 94.56 89 GLY A C 1
ATOM 673 O O . GLY A 1 89 ? -1.793 2.904 -0.511 1.00 94.56 89 GLY A O 1
ATOM 674 N N . TRP A 1 90 ? -1.988 2.075 -2.585 1.00 95.44 90 TRP A N 1
ATOM 675 C CA . TRP A 1 90 ? -3.443 1.941 -2.550 1.00 95.44 90 TRP A CA 1
ATOM 676 C C . TRP A 1 90 ? -3.939 0.959 -1.480 1.00 95.44 90 TRP A C 1
ATOM 678 O O . TRP A 1 90 ? -4.877 1.266 -0.742 1.00 95.44 90 TRP A O 1
ATOM 688 N N . ILE A 1 91 ? -3.317 -0.217 -1.359 1.00 94.81 91 ILE A N 1
ATOM 689 C CA . ILE A 1 91 ? -3.699 -1.210 -0.345 1.00 94.81 91 ILE A CA 1
ATOM 690 C C . ILE A 1 91 ? -3.484 -0.646 1.062 1.00 94.81 91 ILE A C 1
ATOM 692 O O . ILE A 1 91 ? -4.390 -0.720 1.892 1.00 94.81 91 ILE A O 1
ATOM 696 N N . ILE A 1 92 ? -2.326 -0.037 1.324 1.00 95.56 92 ILE A N 1
ATOM 697 C CA . ILE A 1 92 ? -2.016 0.564 2.630 1.00 95.56 92 ILE A CA 1
ATOM 698 C C . ILE A 1 92 ? -2.983 1.711 2.928 1.00 95.56 92 ILE A C 1
ATOM 700 O O . ILE A 1 92 ? -3.484 1.825 4.047 1.00 95.56 92 ILE A O 1
ATOM 704 N N . TYR A 1 93 ? -3.320 2.521 1.923 1.00 96.75 93 TYR A N 1
ATOM 705 C CA . TYR A 1 93 ? -4.297 3.595 2.060 1.00 96.75 93 TYR A CA 1
ATOM 706 C C . TYR A 1 93 ? -5.678 3.081 2.492 1.00 96.75 93 TYR A C 1
ATOM 708 O O . TYR A 1 93 ? -6.315 3.689 3.354 1.00 96.75 93 TYR A O 1
ATOM 716 N N . ARG A 1 94 ? -6.130 1.930 1.971 1.00 95.62 94 ARG A N 1
ATOM 717 C CA . ARG A 1 94 ? -7.387 1.299 2.416 1.00 95.62 94 ARG A CA 1
ATOM 718 C C . ARG A 1 94 ? -7.346 0.913 3.893 1.00 95.62 94 ARG A C 1
ATOM 720 O O . ARG A 1 94 ? -8.314 1.171 4.605 1.00 95.62 94 ARG A O 1
ATOM 727 N N . VAL A 1 95 ? -6.230 0.356 4.365 1.00 95.62 95 VAL A N 1
ATOM 728 C CA . VAL A 1 95 ? -6.046 0.024 5.790 1.00 95.62 95 VAL A CA 1
ATOM 729 C C . VAL A 1 95 ? -6.003 1.297 6.643 1.00 95.62 95 VAL A C 1
ATOM 731 O O . VAL A 1 95 ? -6.663 1.370 7.677 1.00 95.62 95 VAL A O 1
ATOM 734 N N . ALA A 1 96 ? -5.302 2.339 6.184 1.00 95.69 96 ALA A N 1
ATOM 735 C CA . ALA A 1 96 ? -5.227 3.632 6.868 1.00 95.69 96 ALA A CA 1
ATOM 736 C C . ALA A 1 96 ? -6.604 4.301 7.005 1.00 95.69 96 ALA A C 1
ATOM 738 O O . ALA A 1 96 ? -6.907 4.908 8.035 1.00 95.69 96 ALA A O 1
ATOM 739 N N . ARG A 1 97 ? -7.448 4.182 5.972 1.00 95.75 97 ARG A N 1
ATOM 740 C CA . ARG A 1 97 ? -8.839 4.641 6.006 1.00 95.75 97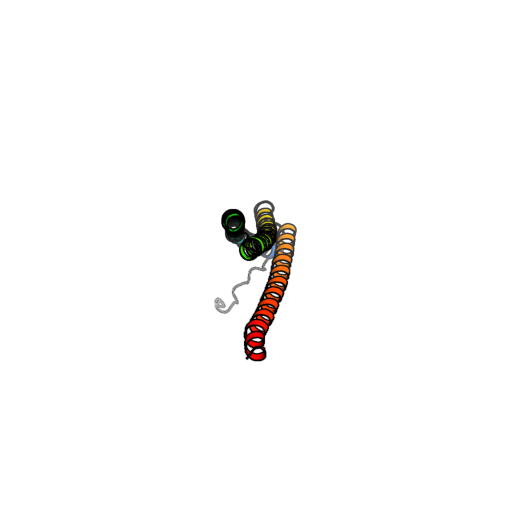 ARG A CA 1
ATOM 741 C C . ARG A 1 97 ? -9.673 3.864 7.016 1.00 95.75 97 ARG A C 1
ATOM 743 O O . ARG A 1 97 ? -10.346 4.503 7.816 1.00 95.75 97 ARG A O 1
ATOM 750 N N . ALA A 1 98 ? -9.585 2.534 7.024 1.00 94.25 98 ALA A N 1
ATOM 751 C CA . ALA A 1 98 ? -10.300 1.704 7.994 1.00 94.25 98 ALA A CA 1
ATOM 752 C C . ALA A 1 98 ? -9.892 2.033 9.443 1.00 94.25 98 ALA A C 1
ATOM 754 O O . ALA A 1 98 ? -10.745 2.151 10.317 1.00 94.25 98 ALA A O 1
ATOM 755 N N . ALA A 1 99 ? -8.604 2.299 9.692 1.00 94.19 99 ALA A N 1
ATOM 756 C CA . ALA A 1 99 ? -8.131 2.775 10.995 1.00 94.19 99 ALA A CA 1
ATOM 757 C C . ALA A 1 99 ? -8.705 4.156 11.375 1.00 94.19 99 ALA A C 1
ATOM 759 O O . ALA A 1 99 ? -8.932 4.435 12.550 1.00 94.19 99 ALA A O 1
ATOM 760 N N . GLY A 1 100 ? -8.950 5.028 10.389 1.00 93.06 100 GLY A N 1
ATOM 761 C CA . GLY A 1 100 ? -9.666 6.292 10.583 1.00 93.06 100 GLY A CA 1
ATOM 762 C C . GLY A 1 100 ? -11.122 6.075 10.997 1.00 93.06 100 GLY A C 1
ATOM 763 O O . GLY A 1 100 ? -11.574 6.682 11.959 1.00 93.06 100 GLY A O 1
ATOM 764 N N . THR A 1 101 ? -11.818 5.134 10.359 1.00 93.44 101 THR A N 1
ATOM 765 C CA . THR A 1 101 ? -13.198 4.779 10.721 1.00 93.44 101 THR A CA 1
ATOM 766 C C . THR A 1 101 ? -13.311 4.257 12.155 1.00 93.44 101 THR A C 1
ATOM 768 O O . THR A 1 101 ? -14.267 4.600 12.839 1.00 93.44 101 THR A O 1
ATOM 771 N N . VAL A 1 102 ? -12.322 3.505 12.657 1.00 93.31 102 VAL A N 1
ATOM 772 C CA . VAL A 1 102 ? -12.280 3.076 14.072 1.00 93.31 102 VAL A CA 1
ATOM 773 C C . VAL A 1 102 ? -12.198 4.268 15.032 1.00 93.31 102 VAL A C 1
ATOM 775 O O . VAL A 1 102 ? -12.785 4.223 16.110 1.00 93.31 102 VAL A O 1
ATOM 778 N N . ARG A 1 103 ? -11.500 5.344 14.645 1.00 90.69 103 ARG A N 1
ATOM 779 C CA . ARG A 1 103 ? -11.424 6.582 15.436 1.00 90.69 103 ARG A CA 1
ATOM 780 C C . ARG A 1 103 ? -12.759 7.322 15.461 1.00 90.69 103 ARG A C 1
ATOM 782 O O . ARG A 1 103 ? -13.166 7.792 16.517 1.00 90.69 103 ARG A O 1
ATOM 789 N N . ASP A 1 104 ? -13.384 7.463 14.296 1.00 91.44 104 ASP A N 1
ATOM 790 C CA . ASP A 1 104 ? -14.576 8.299 14.126 1.00 91.44 104 ASP A CA 1
ATOM 791 C C . ASP A 1 104 ? -15.848 7.585 14.614 1.00 91.44 104 ASP A C 1
ATOM 793 O O . ASP A 1 104 ? -16.780 8.223 15.098 1.00 91.44 104 ASP A O 1
ATOM 797 N N . GLN A 1 105 ? -15.880 6.254 14.503 1.00 91.25 105 GLN A N 1
ATOM 798 C CA . GLN A 1 105 ? -16.989 5.384 14.895 1.00 91.25 105 GLN A CA 1
ATOM 799 C C . GLN A 1 105 ? -16.448 4.173 15.677 1.00 91.25 105 GLN A C 1
ATOM 801 O O . GLN A 1 105 ? -16.331 3.067 15.128 1.00 91.25 105 GLN A O 1
ATOM 806 N N . PRO A 1 106 ? -16.074 4.360 16.957 1.00 84.94 106 PRO A N 1
ATOM 807 C CA . PRO A 1 106 ? -15.530 3.285 17.774 1.00 84.94 106 PRO A CA 1
ATOM 808 C C . PRO A 1 106 ? -16.586 2.201 18.011 1.00 84.94 106 PRO A C 1
ATOM 810 O O . PRO A 1 106 ? -17.670 2.461 18.530 1.00 84.94 106 PRO A O 1
ATOM 813 N N . GLY A 1 107 ? -16.267 0.967 17.622 1.00 88.88 107 GLY A N 1
ATOM 814 C CA . GLY A 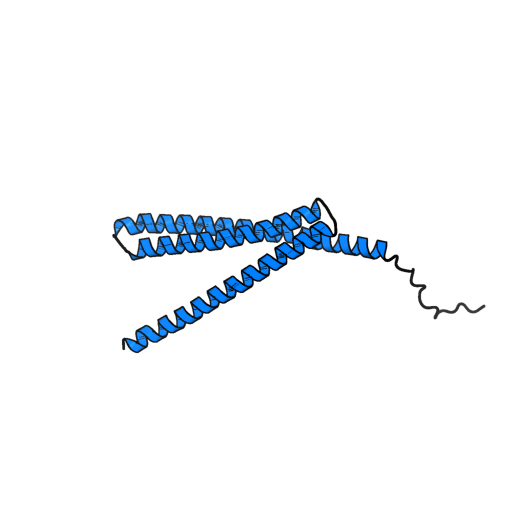1 107 ? -17.159 -0.173 17.790 1.00 88.88 107 GLY A CA 1
ATOM 815 C C . GLY A 1 107 ? -16.566 -1.476 17.260 1.00 88.88 107 GLY A C 1
ATOM 816 O O . GLY A 1 107 ? -15.573 -1.491 16.535 1.00 88.88 107 GLY A O 1
ATOM 817 N N . ALA A 1 108 ? -17.200 -2.597 17.608 1.00 89.94 108 ALA A N 1
ATOM 818 C CA . ALA A 1 108 ? -16.755 -3.917 17.162 1.00 89.94 108 ALA A CA 1
ATOM 819 C C . ALA A 1 108 ? -16.759 -4.048 15.626 1.00 89.94 108 ALA A C 1
ATOM 821 O O . ALA A 1 108 ? -1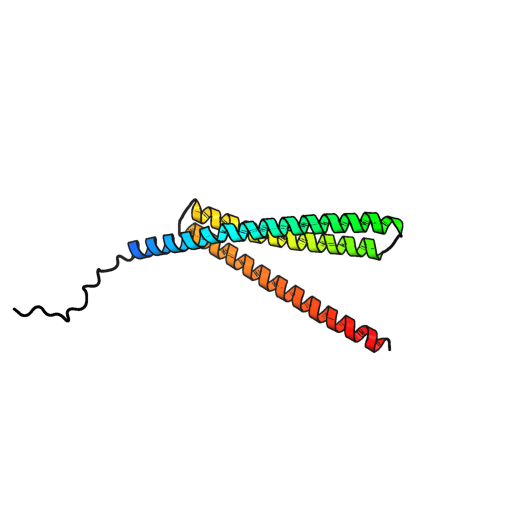5.845 -4.638 15.059 1.00 89.94 108 ALA A O 1
ATOM 822 N N . ALA A 1 109 ? -17.744 -3.456 14.944 1.00 91.88 109 ALA A N 1
ATOM 823 C CA . ALA A 1 109 ? -17.856 -3.525 13.487 1.00 91.88 109 ALA A CA 1
ATOM 824 C C . ALA A 1 109 ? -16.677 -2.845 12.765 1.00 91.88 109 ALA A C 1
ATOM 826 O O . ALA A 1 109 ? -16.086 -3.444 11.867 1.00 91.88 109 ALA A O 1
ATOM 827 N N . SER A 1 110 ? -16.290 -1.636 13.188 1.00 92.56 110 SER A N 1
ATOM 828 C CA . SER A 1 110 ? -15.168 -0.902 12.587 1.00 92.56 110 SER A CA 1
ATOM 829 C C . SER A 1 110 ? -13.824 -1.582 12.869 1.00 92.56 110 SER A C 1
ATOM 831 O O . SER A 1 110 ? -12.961 -1.637 11.991 1.00 92.56 110 SER A O 1
ATOM 833 N N . LEU A 1 111 ? -13.656 -2.180 14.055 1.00 93.25 111 LEU A N 1
ATOM 834 C CA . LEU A 1 111 ? -12.482 -2.996 14.385 1.00 93.25 111 LEU A CA 1
ATOM 835 C C . LEU A 1 111 ? -12.391 -4.262 13.522 1.00 93.25 111 LEU A C 1
ATOM 837 O O . LEU A 1 111 ? -11.309 -4.592 13.035 1.00 93.25 111 LEU A O 1
ATOM 841 N N . ILE A 1 112 ? -13.510 -4.958 13.295 1.00 94.50 112 ILE A N 1
ATOM 842 C CA . ILE A 1 112 ? -13.558 -6.141 12.421 1.00 94.50 112 ILE A CA 1
ATOM 843 C C . ILE A 1 112 ? -13.183 -5.760 10.986 1.00 94.50 112 ILE A C 1
ATOM 845 O O . ILE A 1 112 ? -12.377 -6.454 10.363 1.00 94.50 112 ILE A O 1
ATOM 849 N N . GLU A 1 113 ? -13.710 -4.646 10.473 1.00 94.50 113 GLU A N 1
ATOM 850 C CA . GLU 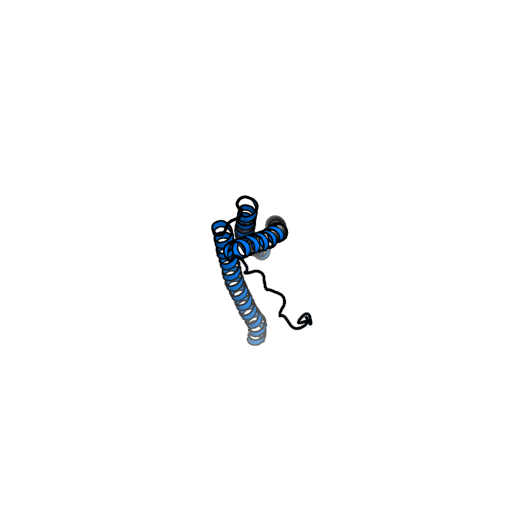A 1 113 ? -13.361 -4.149 9.141 1.00 94.50 113 GLU A CA 1
ATOM 851 C C . GLU A 1 113 ? -11.864 -3.824 9.030 1.00 94.50 113 GLU A C 1
ATOM 853 O O . GLU A 1 113 ? -11.210 -4.256 8.077 1.00 94.50 113 GLU A O 1
ATOM 858 N N . PHE A 1 114 ? -11.293 -3.125 10.018 1.00 95.00 114 PHE A N 1
ATOM 859 C CA . PHE A 1 114 ? -9.853 -2.862 10.064 1.00 95.00 114 PHE A CA 1
ATOM 860 C C . PHE A 1 114 ? -9.038 -4.163 10.048 1.00 95.00 114 PHE A C 1
ATOM 862 O O . PHE A 1 114 ? -8.099 -4.288 9.260 1.00 95.00 114 PHE A O 1
ATOM 869 N N . CYS A 1 115 ? -9.410 -5.148 10.868 1.00 95.06 115 CYS A N 1
ATOM 870 C CA . CYS A 1 115 ? -8.738 -6.445 10.920 1.00 95.06 115 CYS A CA 1
ATOM 871 C C . CYS A 1 115 ? -8.807 -7.192 9.579 1.00 95.06 115 CYS A C 1
ATOM 873 O O . CYS A 1 115 ? -7.801 -7.768 9.158 1.00 95.06 115 CYS A O 1
ATOM 875 N N . ASP A 1 116 ? -9.945 -7.157 8.880 1.00 96.19 116 ASP A N 1
ATOM 876 C CA . ASP A 1 116 ? -10.080 -7.783 7.561 1.00 96.19 116 ASP A CA 1
ATOM 877 C C . ASP A 1 116 ? -9.209 -7.081 6.505 1.00 96.19 116 ASP A C 1
ATOM 879 O O . ASP A 1 116 ? -8.468 -7.743 5.773 1.00 96.19 116 ASP A O 1
ATOM 883 N N . GLN A 1 117 ? -9.208 -5.742 6.464 1.00 94.94 117 GLN A N 1
ATOM 884 C CA . GLN A 1 117 ? -8.331 -4.988 5.557 1.00 94.94 117 GLN A CA 1
ATOM 885 C C . GLN A 1 117 ? -6.849 -5.249 5.859 1.00 94.94 117 GLN A C 1
ATOM 887 O O . GLN A 1 117 ? -6.063 -5.496 4.942 1.00 94.94 117 GLN A O 1
ATOM 892 N N . ASN A 1 118 ? -6.466 -5.255 7.138 1.00 94.75 118 ASN A N 1
ATOM 893 C CA . ASN A 1 118 ? -5.097 -5.523 7.566 1.00 94.75 118 ASN A CA 1
ATOM 894 C C . ASN A 1 118 ? -4.664 -6.948 7.176 1.00 94.75 118 ASN A C 1
ATOM 896 O O . ASN A 1 118 ? -3.594 -7.143 6.603 1.00 94.75 118 ASN A O 1
ATOM 900 N N . ARG A 1 119 ? -5.524 -7.954 7.383 1.00 95.75 119 ARG A N 1
ATOM 901 C CA . ARG A 1 119 ? -5.265 -9.336 6.949 1.00 95.75 119 ARG A CA 1
ATOM 902 C C . ARG A 1 119 ? -5.052 -9.428 5.438 1.00 95.75 119 ARG A C 1
ATOM 904 O O . ARG A 1 119 ? -4.122 -10.102 4.991 1.00 95.75 119 ARG A O 1
ATOM 911 N N . ARG A 1 120 ? -5.902 -8.771 4.643 1.00 93.88 120 ARG A N 1
ATOM 912 C CA . ARG A 1 120 ? -5.771 -8.744 3.177 1.00 93.88 120 ARG A CA 1
ATOM 913 C C . ARG A 1 120 ? -4.461 -8.093 2.747 1.00 93.88 120 ARG A C 1
ATOM 915 O O . ARG A 1 120 ? -3.800 -8.631 1.866 1.00 93.88 120 ARG A O 1
ATOM 922 N N . MET A 1 121 ? -4.062 -6.997 3.393 1.00 94.81 121 MET A N 1
ATOM 923 C CA . MET A 1 121 ? -2.775 -6.344 3.146 1.00 94.81 121 MET A CA 1
ATOM 924 C C . MET A 1 121 ? -1.610 -7.315 3.357 1.00 94.81 121 MET A C 1
ATOM 926 O O . MET A 1 121 ? -0.803 -7.486 2.446 1.00 94.81 121 MET A O 1
ATOM 930 N N . TRP A 1 122 ? -1.554 -8.005 4.500 1.00 94.94 122 TRP A N 1
ATOM 931 C CA . TRP A 1 122 ? -0.486 -8.970 4.789 1.00 94.94 122 TRP A CA 1
ATOM 932 C C . TRP A 1 122 ? -0.478 -10.162 3.838 1.00 94.94 122 TRP A C 1
ATOM 934 O O . TRP A 1 122 ? 0.590 -10.605 3.419 1.00 94.94 122 TRP A O 1
ATOM 944 N N . LYS A 1 123 ? -1.656 -10.657 3.441 1.00 94.62 123 LYS A N 1
ATOM 945 C CA . LYS A 1 123 ? -1.757 -11.716 2.431 1.00 94.62 123 LYS A CA 1
ATOM 946 C C . LYS A 1 123 ? -1.166 -11.259 1.096 1.00 94.62 123 LYS A C 1
ATOM 948 O O . LYS A 1 123 ? -0.380 -11.989 0.500 1.00 94.62 123 LYS A O 1
ATOM 953 N N . THR A 1 124 ? -1.519 -10.059 0.640 1.00 91.06 124 THR A N 1
ATOM 954 C CA . THR A 1 124 ? -0.988 -9.507 -0.611 1.00 91.06 124 THR A CA 1
ATOM 955 C C . THR A 1 124 ? 0.515 -9.252 -0.518 1.00 91.06 124 THR A C 1
ATOM 957 O O . THR A 1 124 ? 1.240 -9.603 -1.444 1.00 91.06 124 THR A O 1
ATOM 960 N N . TRP A 1 125 ? 0.996 -8.720 0.611 1.00 90.88 125 TRP A N 1
ATOM 961 C CA . TRP A 1 125 ? 2.424 -8.513 0.855 1.00 90.88 125 TRP A CA 1
ATOM 962 C C . TRP A 1 125 ? 3.199 -9.828 0.779 1.00 90.88 125 TRP A C 1
ATOM 964 O O . TRP A 1 125 ? 4.164 -9.921 0.030 1.00 90.88 125 TRP A O 1
ATOM 974 N N . GLY A 1 126 ? 2.722 -10.871 1.464 1.00 91.56 126 GLY A N 1
ATOM 975 C CA . GLY A 1 126 ? 3.340 -12.195 1.432 1.00 91.56 126 GLY A CA 1
ATOM 976 C C . GLY A 1 126 ? 3.413 -12.786 0.023 1.00 91.56 126 GLY A C 1
ATOM 977 O O . GLY A 1 126 ? 4.471 -13.262 -0.380 1.00 91.56 126 GLY A O 1
ATOM 978 N N . ILE A 1 127 ? 2.326 -12.702 -0.755 1.00 93.25 127 ILE A N 1
ATOM 979 C CA . ILE A 1 127 ? 2.309 -13.184 -2.147 1.00 93.25 127 ILE A CA 1
ATOM 980 C C . ILE A 1 127 ? 3.345 -12.434 -2.987 1.00 93.25 127 ILE A C 1
ATOM 982 O O . ILE A 1 127 ? 4.131 -13.063 -3.690 1.00 93.25 127 ILE A O 1
ATOM 986 N N . ILE A 1 128 ? 3.380 -11.103 -2.907 1.00 88.25 128 ILE A N 1
ATOM 987 C CA . ILE A 1 128 ? 4.302 -10.310 -3.725 1.00 88.25 128 ILE A CA 1
ATOM 988 C C . ILE A 1 128 ? 5.754 -10.538 -3.295 1.00 88.25 128 ILE A C 1
ATOM 990 O O . ILE A 1 128 ? 6.612 -10.702 -4.158 1.00 88.25 128 ILE A O 1
ATOM 994 N N . SER A 1 129 ? 6.038 -10.610 -1.993 1.00 89.44 129 SER A N 1
ATOM 995 C CA . SER A 1 129 ? 7.381 -10.915 -1.493 1.00 89.44 129 SER A CA 1
ATOM 996 C C . SER A 1 129 ? 7.881 -12.268 -1.993 1.00 89.44 129 SER A C 1
ATOM 998 O O . SER A 1 129 ? 9.015 -12.347 -2.456 1.00 89.44 129 SER A O 1
ATOM 1000 N N . ILE A 1 130 ? 7.040 -13.309 -1.964 1.00 95.44 130 ILE A N 1
ATOM 1001 C CA . ILE A 1 130 ? 7.400 -14.629 -2.500 1.00 95.44 130 ILE A CA 1
ATOM 1002 C C . ILE A 1 130 ? 7.664 -14.536 -4.003 1.00 95.44 130 ILE A C 1
ATOM 1004 O O . ILE A 1 130 ? 8.714 -14.983 -4.454 1.00 95.44 130 ILE A O 1
ATOM 1008 N N . THR A 1 131 ? 6.771 -13.904 -4.769 1.00 89.31 131 THR A N 1
ATOM 1009 C CA . THR A 1 131 ? 6.938 -13.738 -6.221 1.00 89.31 131 THR A CA 1
ATOM 1010 C C . THR A 1 131 ? 8.245 -13.023 -6.564 1.00 89.31 131 THR A C 1
ATOM 1012 O O . THR A 1 131 ? 9.004 -13.504 -7.402 1.00 89.31 131 THR A O 1
ATOM 1015 N N . ILE A 1 132 ? 8.544 -11.905 -5.895 1.00 87.75 132 ILE A N 1
ATOM 1016 C CA . ILE A 1 132 ? 9.785 -11.151 -6.102 1.00 87.75 132 ILE A CA 1
ATOM 1017 C C . ILE A 1 132 ? 10.991 -12.024 -5.750 1.00 87.75 132 ILE A C 1
ATOM 1019 O O . ILE A 1 132 ? 11.913 -12.138 -6.552 1.00 87.75 132 ILE A O 1
ATOM 1023 N N . MET A 1 133 ? 10.975 -12.690 -4.594 1.00 92.25 133 MET A N 1
ATOM 1024 C CA . MET A 1 133 ? 12.080 -13.547 -4.160 1.00 92.25 133 MET A CA 1
ATOM 1025 C C . MET A 1 133 ? 12.336 -14.695 -5.148 1.00 92.25 133 MET A C 1
ATOM 1027 O O . MET A 1 133 ? 13.486 -14.959 -5.491 1.00 92.25 133 MET A O 1
ATOM 1031 N N . SER A 1 134 ? 11.283 -15.327 -5.676 1.00 92.62 134 SER A N 1
ATOM 1032 C CA . SER A 1 134 ? 11.399 -16.353 -6.718 1.00 92.62 134 SER A CA 1
ATOM 1033 C C . SER A 1 134 ? 12.005 -15.805 -8.012 1.00 92.62 134 SER A C 1
ATOM 1035 O O . SER A 1 134 ? 12.888 -16.444 -8.581 1.00 92.62 134 SER A O 1
ATOM 1037 N N . LEU A 1 135 ? 11.590 -14.614 -8.459 1.00 88.69 135 LEU A N 1
ATOM 1038 C CA . LEU A 1 135 ? 12.168 -13.968 -9.642 1.00 88.69 135 LEU A CA 1
ATOM 1039 C C . LEU A 1 135 ? 13.653 -13.637 -9.448 1.00 88.69 135 LEU A C 1
ATOM 1041 O O . LEU A 1 135 ? 14.445 -13.861 -10.360 1.00 88.69 135 LEU A O 1
ATOM 1045 N N . TYR A 1 136 ? 14.048 -13.167 -8.261 1.00 87.19 136 TYR A N 1
ATOM 1046 C CA . TYR A 1 136 ? 15.456 -12.926 -7.934 1.00 87.19 136 TYR A CA 1
ATOM 1047 C C . TYR A 1 136 ? 16.287 -14.209 -7.990 1.00 87.19 136 TYR A C 1
ATOM 1049 O O . TYR A 1 136 ? 17.369 -14.198 -8.571 1.00 87.19 136 TYR A O 1
ATOM 1057 N N . ILE A 1 137 ? 15.784 -15.319 -7.440 1.00 94.31 137 ILE A N 1
ATOM 1058 C CA . ILE A 1 137 ? 16.481 -16.613 -7.489 1.00 94.31 137 ILE A CA 1
ATOM 1059 C C . ILE A 1 137 ? 16.698 -17.048 -8.943 1.00 94.31 137 ILE A C 1
ATOM 1061 O O . ILE A 1 137 ? 17.821 -17.380 -9.317 1.00 94.31 137 ILE A O 1
ATOM 1065 N N . VAL A 1 138 ? 15.656 -16.995 -9.779 1.00 92.06 138 VAL A N 1
ATOM 1066 C CA . VAL A 1 138 ? 15.768 -17.336 -11.207 1.00 92.06 138 VAL A CA 1
ATOM 1067 C C . VAL A 1 138 ? 16.762 -16.412 -11.913 1.00 92.06 138 VAL A C 1
ATOM 1069 O O . VAL A 1 138 ? 17.627 -16.891 -12.643 1.00 92.06 138 VAL A O 1
ATOM 1072 N N . GLY A 1 139 ? 16.689 -15.103 -11.661 1.00 88.00 139 GLY A N 1
ATOM 1073 C CA . GLY A 1 139 ? 17.604 -14.120 -12.239 1.00 88.00 139 GLY A CA 1
ATOM 1074 C C . GLY A 1 139 ? 19.069 -14.383 -11.881 1.00 88.00 139 GLY A C 1
ATOM 1075 O O . GLY A 1 139 ? 19.923 -14.344 -12.761 1.00 88.00 139 GLY A O 1
ATOM 1076 N N . ILE A 1 140 ? 19.358 -14.718 -10.620 1.00 91.50 140 ILE A N 1
ATOM 1077 C CA . ILE A 1 140 ? 20.713 -15.063 -10.160 1.00 91.50 140 ILE A CA 1
ATOM 1078 C C . ILE A 1 140 ? 21.208 -16.344 -10.839 1.00 91.50 140 ILE A C 1
ATOM 1080 O O . ILE A 1 140 ? 22.335 -16.379 -11.330 1.00 91.50 140 ILE A O 1
ATOM 1084 N N . VAL A 1 141 ? 20.370 -17.384 -10.908 1.00 93.25 141 VAL A N 1
ATOM 1085 C CA . VAL A 1 141 ? 20.730 -18.648 -11.569 1.00 93.25 141 VAL A CA 1
ATOM 1086 C C . VAL A 1 141 ? 21.071 -18.410 -13.039 1.00 93.25 141 VAL A C 1
ATOM 1088 O O . VAL A 1 141 ? 22.104 -18.884 -13.504 1.00 93.25 141 VAL A O 1
ATOM 1091 N N . LEU A 1 142 ? 20.255 -17.636 -13.759 1.00 90.88 142 LEU A N 1
ATOM 1092 C CA . LEU A 1 142 ? 20.514 -17.297 -15.159 1.00 90.88 142 LEU A CA 1
ATOM 1093 C C . LEU A 1 142 ? 21.792 -16.466 -15.323 1.00 90.88 142 LEU A C 1
ATOM 1095 O O . LEU A 1 142 ? 22.592 -16.752 -16.211 1.00 90.88 142 LEU A O 1
ATOM 1099 N N . ALA A 1 143 ? 22.017 -15.481 -14.451 1.00 88.50 143 ALA A N 1
ATOM 1100 C CA . ALA A 1 143 ? 23.205 -14.633 -14.496 1.00 88.50 143 ALA A CA 1
ATOM 1101 C C . ALA A 1 143 ? 24.513 -15.418 -14.296 1.00 88.50 143 ALA A C 1
ATOM 1103 O O . ALA A 1 143 ? 25.536 -15.030 -14.852 1.00 88.50 143 ALA A O 1
ATOM 1104 N N . ILE A 1 144 ? 24.488 -16.518 -13.535 1.00 92.50 144 ILE A N 1
ATOM 1105 C CA . ILE A 1 144 ? 25.652 -17.396 -13.327 1.00 92.50 144 ILE A CA 1
ATOM 1106 C C . ILE A 1 144 ? 25.766 -18.448 -14.440 1.00 92.50 144 ILE A C 1
ATOM 1108 O O . ILE A 1 144 ? 26.859 -18.697 -14.945 1.00 92.50 144 ILE A O 1
ATOM 1112 N N . ALA A 1 145 ? 24.653 -19.073 -14.829 1.00 90.38 145 ALA A N 1
ATOM 1113 C CA . ALA A 1 145 ? 24.654 -20.181 -15.783 1.00 90.38 145 ALA A CA 1
ATOM 1114 C C . ALA A 1 145 ? 24.977 -19.737 -17.217 1.00 90.38 145 ALA A C 1
ATOM 1116 O O . ALA A 1 145 ? 25.673 -20.457 -17.925 1.00 90.38 145 ALA A O 1
ATOM 1117 N N . ILE A 1 146 ? 24.502 -18.564 -17.652 1.00 90.50 146 ILE A N 1
ATOM 1118 C CA . ILE A 1 146 ? 24.704 -18.091 -19.031 1.00 90.50 146 ILE A CA 1
ATOM 1119 C C . ILE A 1 146 ? 26.196 -17.878 -19.351 1.00 90.50 146 ILE A C 1
ATOM 1121 O O . ILE A 1 146 ? 26.650 -18.440 -20.346 1.00 90.50 146 ILE A O 1
ATOM 1125 N N . PRO A 1 147 ? 26.991 -17.148 -18.540 1.00 87.81 147 PRO A N 1
ATOM 1126 C CA . PRO A 1 147 ? 28.428 -17.018 -18.781 1.00 87.81 147 PRO A CA 1
ATOM 1127 C C . PRO A 1 147 ? 29.166 -18.358 -18.739 1.00 87.81 147 PRO A C 1
ATOM 1129 O O . PRO A 1 147 ? 30.080 -18.564 -19.525 1.00 87.81 147 PRO A O 1
ATOM 1132 N N . LEU A 1 148 ? 28.760 -19.271 -17.848 1.00 88.12 148 LEU A N 1
ATOM 1133 C CA . LEU A 1 148 ? 29.393 -20.584 -17.702 1.00 88.12 148 LEU A CA 1
ATOM 1134 C C . LEU A 1 148 ? 29.154 -21.491 -18.918 1.00 88.12 148 LEU A C 1
ATOM 1136 O O . LEU A 1 148 ? 30.025 -22.275 -19.266 1.00 88.12 148 LEU A O 1
ATOM 1140 N N . LEU A 1 149 ? 27.983 -21.394 -19.552 1.00 84.75 149 LEU A N 1
ATOM 1141 C CA . LEU A 1 149 ? 27.643 -22.144 -20.768 1.00 84.75 149 LEU A CA 1
ATOM 1142 C C . LEU A 1 149 ? 28.198 -21.500 -22.048 1.00 84.75 149 LEU A C 1
ATOM 1144 O O . LEU A 1 149 ? 28.212 -22.144 -23.093 1.00 84.75 149 LEU A O 1
ATOM 1148 N N . ALA A 1 150 ? 28.594 -20.228 -21.980 1.00 79.56 150 ALA A N 1
ATOM 1149 C CA . ALA A 1 150 ? 29.190 -19.483 -23.087 1.00 79.56 150 ALA A CA 1
ATOM 1150 C C . ALA A 1 150 ? 30.733 -19.520 -23.095 1.00 79.56 150 ALA A C 1
ATOM 1152 O O . ALA A 1 150 ? 31.331 -19.023 -24.051 1.00 79.56 150 ALA A O 1
ATOM 1153 N N . ALA A 1 151 ? 31.352 -20.063 -22.040 1.00 65.44 151 ALA A N 1
ATOM 1154 C CA . ALA A 1 151 ? 32.791 -20.298 -21.903 1.00 65.44 151 ALA A CA 1
ATOM 1155 C C . ALA A 1 151 ? 33.164 -21.719 -22.348 1.00 65.44 151 ALA A C 1
ATOM 1157 O O . ALA A 1 151 ? 34.269 -21.870 -22.915 1.00 65.44 151 ALA A O 1
#

Foldseek 3Di:
DDDDPPPPPPPDPPDVVVVVVVVLVVLLVVLLVCLVVLVVLLVVLVVLLVVLQVQLVVLVVVCVVVVDPVSPVVSVVSNVVSVVSVVLSVLSVLLSVLSVCCVVPRDPVSSVSSVVSVVVSVVVVVVVVVVVVVVVVVVVCCVVVVVVVVD

pLDDT: mean 88.59, std 8.86, range [55.81, 97.56]

Secondary structure (DSSP, 8-state):
----TTPPP------HHHHHHHHHHHHHHHHHHHHHHHHHHHHHHHHHHHHHHHHHHHHHHHHHHHT-HHHHHHHHHHHHHHHHHHHHHHHHHHHHHHHHHHHHS-SHHHHHHHHHHHHHHHHHHHHHHHHHHHHHHHHHHHHHHHHHHH-

Sequence (151 aa):
MSENYYSPPASKPVNPQEFSQQALNTMADHVTRTRGWLLFFVVMFGLMILLMLVAAVGMLVVGAGDNSLFGAGMAVVYLLVAVVYGLFGWIIYRVARAAGTVRDQPGAASLIEFCDQNRRMWKTWGIISITIMSLYIVGIVLAIAIPLLAA